Protein AF-A0A352SB32-F1 (afdb_monomer)

Radius of gyration: 17.74 Å; Cα contacts (8 Å, |Δi|>4): 130; chains: 1; bounding box: 46×36×44 Å

Foldseek 3Di:
DLVCCVVPVQALVLDADKDWPLCQFVDWDADPVRDIDTDGDDPDVLQVVQCVVDPPDGDDSVGDGDDPVPSPDTDIDHDDCVVVVLVVQCSVLSVVDDCSNVLLVVQLVVLVVCCVVVNDPPVCSNVSSD

Secondary structure (DSSP, 8-state):
-HHHHHHH---GGG----B-TT--EEEEEE-TTS-EEEEE--S-THHHHHHHHHTTS-----PPPP-TTTS-----B---TTT-HHHHHHHHHHHH-TTHHHHHHHHHHHHHHHHHTTSS-HHHHHHHH-

pLDDT: mean 96.73, std 2.63, range [74.06, 98.62]

Mean predicted aligned error: 3.09 Å

Solvent-accessible surface area (backbone atoms only — not comparable to full-atom values): 8023 Å² total; per-residue (Å²): 110,56,63,54,26,71,79,68,70,43,55,74,94,75,61,83,74,69,45,45,89,80,47,36,68,76,52,74,49,79,47,98,89,72,50,70,53,69,50,71,45,57,89,50,69,47,55,61,50,32,40,70,75,37,64,94,52,85,62,89,48,88,68,75,81,73,56,73,89,76,64,65,83,88,57,78,43,75,71,56,51,87,83,43,45,56,60,53,52,47,52,50,24,48,74,68,34,91,62,39,53,58,52,39,49,55,34,41,54,55,29,50,52,34,35,78,69,69,74,45,54,80,80,45,33,51,66,60,41,104

Nearest PDB structures (foldseek):
  5ks1-assembly1_A  TM=9.616E-01  e=1.701E-12  Vibrio vulnificus CMCP6
  5krv-assembly1_A  TM=9.648E-01  e=2.038E-12  Vibrio vulnificus CMCP6
  5krr-assembly1_A  TM=9.622E-01  e=2.165E-12  Vibrio vulnificus CMCP6
  5kry-assembly1_A  TM=9.657E-01  e=2.299E-12  Vibrio vulnificus CMCP6
  5kqo-assembly1_A  TM=9.632E-01  e=2.442E-12  Vibrio vulnificus CMCP6

Sequence (130 aa):
VIEAHWLFGAPAEKIEVLIHPQSIVHSMVAYADGSVLAQLGNPDMRTPIAYGMAYPERIDSGVTPLDLTVAGGLHFETPNLERFPCLGLAFDALRAGGVAPAVLNAANEVAVEAFLNGKIRFTDIARVVV

Structure (mmCIF, N/CA/C/O backbone):
data_AF-A0A352SB32-F1
#
_entry.id   AF-A0A352SB32-F1
#
loop_
_atom_site.group_PDB
_atom_site.id
_atom_site.type_symbol
_atom_site.label_atom_id
_atom_site.label_alt_id
_atom_site.label_comp_id
_atom_site.label_asym_id
_atom_site.label_entity_id
_atom_site.label_seq_id
_atom_site.pdbx_PDB_ins_code
_atom_site.Cartn_x
_atom_site.Cartn_y
_atom_site.Cartn_z
_atom_site.occupancy
_atom_site.B_iso_or_equiv
_atom_site.auth_seq_id
_atom_site.auth_comp_id
_atom_site.auth_asym_id
_atom_site.auth_atom_id
_atom_site.pdbx_PDB_model_num
ATOM 1 N N . VAL A 1 1 ? -5.047 -1.296 0.121 1.00 96.44 1 VAL A N 1
ATOM 2 C CA . VAL A 1 1 ? -5.802 -2.530 -0.226 1.00 96.44 1 VAL A CA 1
ATOM 3 C C . VAL A 1 1 ? -7.043 -2.227 -1.057 1.00 96.44 1 VAL A C 1
ATOM 5 O O . VAL A 1 1 ? -7.123 -2.719 -2.170 1.00 96.44 1 VAL A O 1
ATOM 8 N N . ILE A 1 2 ? -7.955 -1.367 -0.582 1.00 97.88 2 ILE A N 1
ATOM 9 C CA . ILE A 1 2 ? -9.182 -0.990 -1.309 1.00 97.88 2 ILE A CA 1
ATOM 10 C C . ILE A 1 2 ? -8.879 -0.389 -2.690 1.00 97.88 2 ILE A C 1
ATOM 12 O O . ILE A 1 2 ? -9.453 -0.816 -3.682 1.00 97.88 2 ILE A O 1
ATOM 16 N N . GLU A 1 3 ? -7.946 0.561 -2.775 1.00 97.88 3 GLU A N 1
ATOM 17 C CA . GLU A 1 3 ? -7.564 1.186 -4.049 1.00 97.88 3 GLU A CA 1
ATOM 18 C C . GLU A 1 3 ? -7.031 0.166 -5.070 1.00 97.88 3 GLU A C 1
ATOM 20 O O . GLU A 1 3 ? -7.486 0.145 -6.208 1.00 97.88 3 GLU A O 1
ATOM 25 N N . ALA A 1 4 ? -6.131 -0.732 -4.654 1.00 96.62 4 ALA A N 1
ATOM 26 C CA . ALA A 1 4 ? -5.581 -1.772 -5.526 1.00 96.62 4 ALA A CA 1
ATOM 27 C C . ALA A 1 4 ? -6.668 -2.710 -6.084 1.00 96.62 4 ALA A C 1
ATOM 29 O O . ALA A 1 4 ? -6.601 -3.105 -7.248 1.00 96.62 4 ALA A O 1
ATOM 30 N N . HIS A 1 5 ? -7.690 -3.029 -5.282 1.00 96.88 5 HIS A N 1
ATOM 31 C CA . HIS A 1 5 ? -8.851 -3.779 -5.757 1.00 96.88 5 HIS A CA 1
ATOM 32 C C . HIS A 1 5 ? -9.584 -3.040 -6.881 1.00 96.88 5 HIS A C 1
ATOM 34 O O . HIS A 1 5 ? -9.855 -3.631 -7.923 1.00 96.88 5 HIS A O 1
ATOM 40 N N . TRP A 1 6 ? -9.866 -1.750 -6.695 1.00 96.38 6 TRP A N 1
ATOM 41 C CA . TRP A 1 6 ? -10.599 -0.954 -7.679 1.00 96.38 6 TRP A CA 1
ATOM 42 C C . TRP A 1 6 ? -9.793 -0.664 -8.948 1.00 96.38 6 TRP A C 1
ATOM 44 O O . TRP A 1 6 ? -10.349 -0.738 -10.040 1.00 96.38 6 TRP A O 1
ATOM 54 N N . LEU A 1 7 ? -8.498 -0.363 -8.825 1.00 96.88 7 LEU A N 1
ATOM 55 C CA . LEU A 1 7 ? -7.646 -0.030 -9.971 1.00 96.88 7 LEU A CA 1
ATOM 56 C C . LEU A 1 7 ? -7.305 -1.247 -10.835 1.00 96.88 7 LEU A C 1
ATOM 58 O O . LEU A 1 7 ? -7.224 -1.124 -12.055 1.00 96.88 7 LEU A O 1
ATOM 62 N N . PHE A 1 8 ? -7.099 -2.414 -10.219 1.00 96.00 8 PHE A N 1
ATOM 63 C CA . PHE A 1 8 ? -6.570 -3.593 -10.915 1.00 96.00 8 PHE A CA 1
ATOM 64 C C . PHE A 1 8 ? -7.535 -4.783 -10.950 1.00 96.00 8 PHE A C 1
ATOM 66 O O . PHE A 1 8 ? -7.186 -5.837 -11.479 1.00 96.00 8 PHE A O 1
ATOM 73 N N . GLY A 1 9 ? -8.732 -4.658 -10.371 1.00 95.31 9 GLY A N 1
ATOM 74 C CA . GLY A 1 9 ? -9.694 -5.760 -10.264 1.00 95.31 9 GLY A CA 1
ATOM 75 C C . GLY A 1 9 ? -9.204 -6.919 -9.388 1.00 95.31 9 GLY A C 1
ATOM 76 O O . GLY A 1 9 ? -9.692 -8.043 -9.517 1.00 95.31 9 GLY A O 1
ATOM 77 N N . ALA A 1 10 ? -8.214 -6.684 -8.521 1.00 95.19 10 ALA A N 1
ATOM 78 C CA . ALA A 1 10 ? -7.630 -7.717 -7.675 1.00 95.19 10 ALA A CA 1
ATOM 79 C C . ALA A 1 10 ? -8.578 -8.053 -6.506 1.00 95.19 10 ALA A C 1
ATOM 81 O O . ALA A 1 10 ? -8.903 -7.162 -5.719 1.00 95.19 10 ALA A O 1
ATOM 82 N N . PRO A 1 11 ? -9.044 -9.305 -6.349 1.00 96.44 11 PRO A N 1
ATOM 83 C CA . PRO A 1 11 ? -9.859 -9.687 -5.198 1.00 96.44 11 PRO A CA 1
ATOM 84 C C . PRO A 1 11 ? -9.032 -9.621 -3.904 1.00 96.44 11 PRO A C 1
ATOM 86 O O . PRO A 1 11 ? -7.804 -9.716 -3.943 1.00 96.44 11 PRO A O 1
ATOM 89 N N . ALA A 1 12 ? -9.696 -9.466 -2.755 1.00 96.62 12 ALA A N 1
ATOM 90 C CA . ALA A 1 12 ? -9.037 -9.265 -1.461 1.00 96.62 12 ALA A CA 1
ATOM 91 C C . ALA A 1 12 ? -8.035 -10.383 -1.119 1.00 96.62 12 ALA A C 1
ATOM 93 O O . ALA A 1 12 ? -6.985 -10.114 -0.546 1.00 96.62 12 ALA A O 1
ATOM 94 N N . GLU A 1 13 ? -8.326 -11.621 -1.520 1.00 96.62 13 GLU A N 1
ATOM 95 C CA . GLU A 1 13 ? -7.494 -12.810 -1.294 1.00 96.62 13 GLU A CA 1
ATOM 96 C C . GLU A 1 13 ? -6.192 -12.794 -2.107 1.00 96.62 13 GLU A C 1
ATOM 98 O O . GLU A 1 13 ? -5.282 -13.569 -1.828 1.00 96.62 13 GLU A O 1
ATOM 103 N N . LYS A 1 14 ? -6.101 -11.927 -3.123 1.00 96.75 14 LYS A N 1
ATOM 104 C CA . LYS A 1 14 ? -4.908 -11.730 -3.957 1.00 96.75 14 LYS A CA 1
ATOM 105 C C . LYS A 1 14 ? -4.135 -10.457 -3.603 1.00 96.75 14 LYS A C 1
ATOM 107 O O . LYS A 1 14 ? -3.244 -10.067 -4.353 1.00 96.75 14 LYS A O 1
ATOM 112 N N . ILE A 1 15 ? -4.475 -9.796 -2.497 1.00 97.81 15 ILE A N 1
ATOM 113 C CA . ILE A 1 15 ? -3.790 -8.594 -2.022 1.00 97.81 15 ILE A CA 1
ATOM 114 C C . ILE A 1 15 ? -3.100 -8.921 -0.701 1.00 97.81 15 ILE A C 1
ATOM 116 O O . ILE A 1 15 ? -3.755 -9.163 0.310 1.00 97.81 15 ILE A O 1
ATOM 120 N N . GLU A 1 16 ? -1.773 -8.869 -0.705 1.00 97.31 16 GLU A N 1
ATOM 121 C CA . GLU A 1 16 ? -0.944 -9.044 0.485 1.00 97.31 16 GLU A CA 1
ATOM 122 C C . GLU A 1 16 ? -0.295 -7.712 0.876 1.00 97.31 16 GLU A C 1
ATOM 124 O O . GLU A 1 16 ? 0.109 -6.926 0.017 1.00 97.31 16 GLU A O 1
ATOM 129 N N . VAL A 1 17 ? -0.211 -7.442 2.181 1.00 98.06 17 VAL A N 1
ATOM 130 C CA . VAL A 1 17 ? 0.473 -6.260 2.720 1.00 98.06 17 VAL A CA 1
ATOM 131 C C . VAL A 1 17 ? 1.722 -6.710 3.455 1.00 98.06 17 VAL A C 1
ATOM 133 O O . VAL A 1 17 ? 1.641 -7.488 4.401 1.00 98.06 17 VAL A O 1
ATOM 136 N N . LEU A 1 18 ? 2.862 -6.165 3.041 1.00 98.06 18 LEU A N 1
ATOM 137 C CA . LEU A 1 18 ? 4.155 -6.360 3.682 1.00 98.06 18 LEU A CA 1
ATOM 138 C C . LEU A 1 18 ? 4.665 -5.016 4.197 1.00 98.06 18 LEU A C 1
ATOM 140 O O . LEU A 1 18 ? 4.518 -3.988 3.535 1.00 98.06 18 LEU A O 1
ATOM 144 N N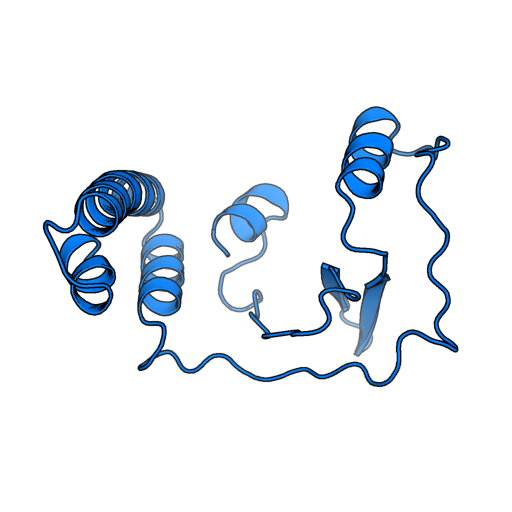 . ILE A 1 19 ? 5.289 -5.026 5.368 1.00 98.19 19 ILE A N 1
ATOM 145 C CA . ILE A 1 19 ? 6.057 -3.890 5.867 1.00 98.19 19 ILE A CA 1
ATOM 146 C C . ILE A 1 19 ? 7.450 -3.979 5.246 1.00 98.19 19 ILE A C 1
ATOM 148 O O . ILE A 1 19 ? 8.142 -4.987 5.390 1.00 98.19 19 ILE A O 1
ATOM 152 N N . HIS A 1 20 ? 7.856 -2.909 4.566 1.00 97.88 20 HIS A N 1
ATOM 153 C CA . HIS A 1 20 ? 9.181 -2.753 3.976 1.00 97.88 20 HIS A CA 1
ATOM 154 C C . HIS A 1 20 ? 9.817 -1.445 4.483 1.00 97.88 20 HIS A C 1
ATOM 156 O O . HIS A 1 20 ? 9.587 -0.387 3.892 1.00 97.88 20 HIS A O 1
ATOM 162 N N . PRO A 1 21 ? 10.595 -1.476 5.586 1.00 96.31 21 PRO A N 1
ATOM 163 C CA . PRO A 1 21 ? 11.058 -0.260 6.261 1.00 96.31 21 PRO A CA 1
ATOM 164 C C . PRO A 1 21 ? 11.914 0.665 5.388 1.00 96.31 21 PRO A C 1
ATOM 166 O O . PRO A 1 21 ? 11.880 1.879 5.560 1.00 96.31 21 PRO 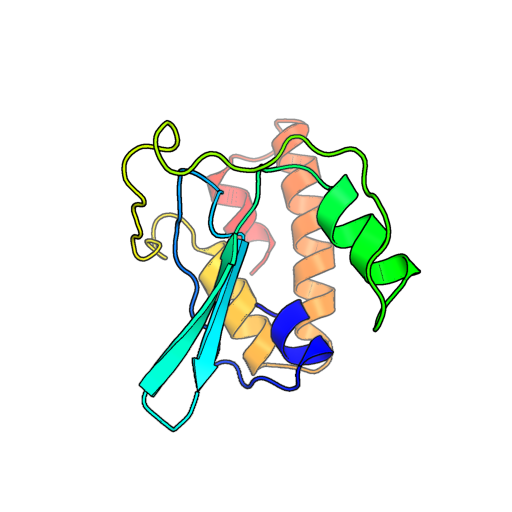A O 1
ATOM 169 N N . GLN A 1 22 ? 12.665 0.106 4.436 1.00 95.94 22 GLN A N 1
ATOM 170 C CA . GLN A 1 22 ? 13.554 0.873 3.561 1.00 95.94 22 GLN A CA 1
ATOM 171 C C . GLN A 1 22 ? 12.797 1.665 2.489 1.00 95.94 22 GLN A C 1
ATOM 173 O O . GLN A 1 22 ? 13.360 2.601 1.933 1.00 95.94 22 GLN A O 1
ATOM 178 N N . SER A 1 23 ? 11.540 1.308 2.192 1.00 95.31 23 SER A N 1
ATOM 179 C CA . SER A 1 23 ? 10.705 1.972 1.176 1.00 95.31 23 SER A CA 1
ATOM 180 C C . SER A 1 23 ? 11.355 2.088 -0.217 1.00 95.31 23 SER A C 1
ATOM 182 O O . SER A 1 23 ? 11.041 3.011 -0.966 1.00 95.31 23 SER A O 1
ATOM 184 N N . ILE A 1 24 ? 12.249 1.151 -0.566 1.00 96.75 24 ILE A N 1
ATOM 185 C CA . ILE A 1 24 ? 12.917 1.071 -1.877 1.00 96.75 24 ILE A CA 1
ATOM 186 C C . ILE A 1 24 ? 12.076 0.255 -2.857 1.00 96.75 24 ILE A C 1
ATOM 188 O O . ILE A 1 24 ? 11.933 0.631 -4.016 1.00 96.75 24 ILE A O 1
ATOM 192 N N . VAL A 1 25 ? 11.517 -0.870 -2.404 1.00 97.62 25 VAL A N 1
ATOM 193 C CA . VAL A 1 25 ? 10.516 -1.626 -3.162 1.00 97.62 25 VAL A CA 1
ATOM 194 C C . VAL A 1 25 ? 9.155 -0.982 -2.919 1.00 97.62 25 VAL A C 1
ATOM 196 O O . VAL A 1 25 ? 8.632 -1.047 -1.808 1.00 97.62 25 VAL A O 1
ATOM 199 N N . HIS A 1 26 ? 8.577 -0.358 -3.945 1.00 96.94 26 HIS A N 1
ATOM 200 C CA . HIS A 1 26 ? 7.322 0.388 -3.805 1.00 96.94 26 HIS A CA 1
ATOM 201 C C . HIS A 1 26 ? 6.078 -0.503 -3.877 1.00 96.94 26 HIS A C 1
ATOM 203 O O . HIS A 1 26 ? 5.057 -0.179 -3.275 1.00 96.94 26 HIS A O 1
ATOM 209 N N . SER A 1 27 ? 6.148 -1.617 -4.611 1.00 97.44 27 SER A N 1
ATOM 210 C CA . SER A 1 27 ? 5.166 -2.712 -4.637 1.00 97.44 27 SER A CA 1
ATOM 211 C C . SER A 1 27 ? 5.663 -3.839 -5.545 1.00 97.44 27 SER A C 1
ATOM 213 O O . SER A 1 27 ? 6.658 -3.689 -6.264 1.00 97.44 27 SER A O 1
ATOM 215 N N . MET A 1 28 ? 4.965 -4.973 -5.507 1.00 98.25 28 MET A N 1
ATOM 216 C CA . MET A 1 28 ? 5.291 -6.173 -6.273 1.00 98.25 28 MET A CA 1
ATOM 217 C C . MET A 1 28 ? 4.034 -6.788 -6.895 1.00 98.25 28 MET A C 1
ATOM 219 O O . MET A 1 28 ? 2.940 -6.646 -6.353 1.00 98.25 28 MET A O 1
ATOM 223 N N . VAL A 1 29 ? 4.200 -7.491 -8.016 1.00 98.25 29 VAL A N 1
ATOM 224 C CA . VAL A 1 29 ? 3.145 -8.263 -8.688 1.00 98.25 29 VAL A CA 1
ATOM 225 C C . VAL A 1 29 ? 3.637 -9.690 -8.898 1.00 98.25 29 VAL A C 1
ATOM 227 O O . VAL A 1 29 ? 4.673 -9.895 -9.531 1.00 98.25 29 VAL A O 1
ATOM 230 N N . ALA A 1 30 ? 2.893 -10.663 -8.372 1.00 97.62 30 ALA A N 1
ATOM 231 C CA . ALA A 1 30 ? 3.152 -12.087 -8.560 1.00 97.62 30 ALA A CA 1
ATOM 232 C C . ALA A 1 30 ? 2.348 -12.641 -9.747 1.00 97.62 30 ALA A C 1
ATOM 234 O O . ALA A 1 30 ? 1.155 -12.357 -9.887 1.00 97.62 30 ALA A O 1
ATOM 235 N N . TYR A 1 31 ? 2.996 -13.451 -10.581 1.00 97.50 31 TYR A N 1
ATOM 236 C CA . TYR A 1 31 ? 2.418 -14.049 -11.784 1.00 97.50 31 TYR A CA 1
ATOM 237 C C . TYR A 1 31 ? 2.236 -15.565 -11.633 1.00 97.50 31 TYR A C 1
ATOM 239 O O . TYR A 1 31 ? 2.814 -16.209 -10.760 1.00 97.50 31 TYR A O 1
ATOM 247 N N . ALA A 1 32 ? 1.402 -16.151 -12.498 1.00 96.88 32 ALA A N 1
ATOM 248 C CA . ALA A 1 32 ? 1.030 -17.569 -12.436 1.00 96.88 32 ALA A CA 1
ATOM 249 C C . ALA A 1 32 ? 2.198 -18.541 -12.694 1.00 96.88 32 ALA A C 1
ATOM 251 O O . ALA A 1 32 ? 2.102 -19.716 -12.353 1.00 96.88 32 ALA A O 1
ATOM 252 N N . ASP A 1 33 ? 3.289 -18.057 -13.287 1.00 97.44 33 ASP A N 1
ATOM 253 C CA . ASP A 1 33 ? 4.526 -18.809 -13.514 1.00 97.44 33 ASP A CA 1
ATOM 254 C C . ASP A 1 33 ? 5.460 -18.829 -12.287 1.00 97.44 33 ASP A C 1
ATOM 256 O O . ASP A 1 33 ? 6.531 -19.432 -12.336 1.00 97.44 33 ASP A O 1
ATOM 260 N N . GLY A 1 34 ? 5.056 -18.189 -11.183 1.00 95.44 34 GLY A N 1
ATOM 261 C CA . GLY A 1 34 ? 5.846 -18.064 -9.960 1.00 95.44 34 GLY A CA 1
ATOM 262 C C . GLY A 1 34 ? 6.828 -16.891 -9.969 1.00 95.44 34 GLY A C 1
ATOM 263 O O . GLY A 1 34 ? 7.545 -16.702 -8.986 1.00 95.44 34 GLY A O 1
ATOM 264 N N . SER A 1 35 ? 6.870 -16.091 -11.039 1.00 97.62 35 SER A N 1
ATOM 265 C CA . SER A 1 35 ? 7.691 -14.883 -11.081 1.00 97.62 35 SER A CA 1
ATOM 266 C C . SER A 1 35 ? 7.066 -13.746 -10.270 1.00 97.62 35 SER A C 1
ATOM 268 O O . SER A 1 35 ? 5.844 -13.619 -10.151 1.00 97.62 35 SER A O 1
ATOM 270 N N . VAL A 1 36 ? 7.928 -12.896 -9.711 1.00 98.00 36 VAL A N 1
ATOM 271 C CA . VAL A 1 36 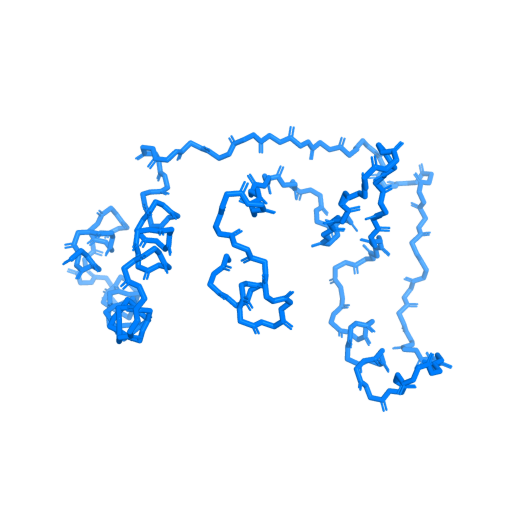? 7.530 -11.663 -9.032 1.00 98.00 36 VAL A CA 1
ATOM 272 C C . VAL A 1 36 ? 8.273 -10.501 -9.667 1.00 98.00 36 VAL A C 1
ATOM 274 O O . VAL A 1 36 ? 9.503 -10.499 -9.726 1.00 98.00 36 VAL A O 1
ATOM 277 N N . LEU A 1 37 ? 7.524 -9.506 -10.135 1.00 98.44 37 LEU A N 1
ATOM 278 C CA . LEU A 1 37 ? 8.077 -8.249 -10.625 1.00 98.44 37 LEU A CA 1
ATOM 279 C C . LEU A 1 37 ? 7.905 -7.174 -9.559 1.00 98.44 37 LEU A C 1
ATOM 281 O O . LEU A 1 37 ? 6.806 -6.969 -9.048 1.00 98.44 37 LEU A O 1
ATOM 285 N N . ALA A 1 38 ? 8.993 -6.481 -9.247 1.00 97.88 38 ALA A N 1
ATOM 286 C CA . ALA A 1 38 ? 9.035 -5.407 -8.267 1.00 97.88 38 ALA A CA 1
ATOM 287 C C . ALA A 1 38 ? 9.435 -4.099 -8.951 1.00 97.88 38 ALA A C 1
ATOM 289 O O . ALA A 1 38 ? 10.350 -4.091 -9.778 1.00 97.88 38 ALA A O 1
ATOM 290 N N . GLN A 1 39 ? 8.791 -2.990 -8.583 1.00 97.50 39 GLN A N 1
ATOM 291 C CA . GLN A 1 39 ? 9.272 -1.664 -8.967 1.00 97.50 39 GLN A CA 1
ATOM 292 C C . GLN A 1 39 ? 10.062 -1.060 -7.807 1.00 97.50 39 GLN A C 1
ATOM 294 O O . GLN A 1 39 ? 9.567 -0.966 -6.683 1.00 97.50 39 GLN A O 1
ATOM 299 N N . LEU A 1 40 ? 11.314 -0.700 -8.100 1.00 97.44 40 LEU A N 1
ATOM 300 C CA . LEU A 1 40 ? 12.253 -0.126 -7.145 1.00 97.44 40 LEU A CA 1
ATOM 301 C C . LEU A 1 40 ? 12.557 1.328 -7.500 1.00 97.44 40 LEU A C 1
ATOM 303 O O . LEU A 1 40 ? 12.634 1.683 -8.680 1.00 97.44 40 LEU A O 1
ATOM 307 N N . GLY A 1 41 ? 12.772 2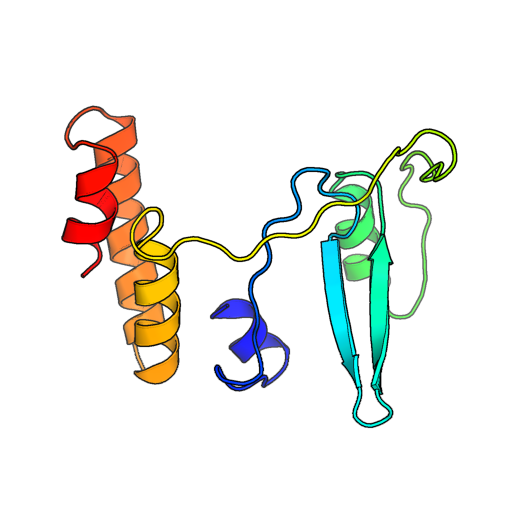.149 -6.480 1.00 95.69 41 GLY A N 1
ATOM 308 C CA . GLY A 1 41 ? 13.164 3.542 -6.634 1.00 95.69 41 GLY A CA 1
ATOM 309 C C . GLY A 1 41 ? 13.591 4.170 -5.314 1.00 95.69 41 GLY A C 1
ATOM 310 O O . GLY A 1 41 ? 13.406 3.607 -4.239 1.00 95.69 41 GLY A O 1
ATOM 311 N N . ASN A 1 42 ? 14.184 5.359 -5.403 1.00 94.81 42 ASN A N 1
ATOM 312 C CA . ASN A 1 42 ? 14.277 6.231 -4.238 1.00 94.81 42 ASN A CA 1
ATOM 313 C C . ASN A 1 42 ? 12.858 6.712 -3.873 1.00 94.81 42 ASN A C 1
ATOM 315 O O . ASN A 1 42 ? 12.056 6.905 -4.793 1.00 94.81 42 ASN A O 1
ATOM 319 N N . PRO A 1 43 ? 12.537 6.940 -2.583 1.00 93.69 43 PRO A N 1
ATOM 320 C CA . PRO A 1 43 ? 11.217 7.397 -2.143 1.00 93.69 43 PRO A CA 1
ATOM 321 C C . PRO A 1 43 ? 10.951 8.846 -2.585 1.00 93.69 43 PRO A C 1
ATOM 323 O O . PRO A 1 43 ? 11.062 9.793 -1.809 1.00 93.69 43 PRO A O 1
ATOM 326 N N . ASP A 1 44 ? 10.623 9.013 -3.865 1.00 96.38 44 ASP A N 1
ATOM 327 C CA . ASP A 1 44 ? 10.443 10.292 -4.542 1.00 96.38 44 ASP A CA 1
ATOM 328 C C . ASP A 1 44 ? 9.259 10.222 -5.516 1.00 96.38 44 ASP A C 1
ATOM 330 O O . ASP A 1 44 ? 9.264 9.467 -6.496 1.00 96.38 44 ASP A O 1
ATOM 334 N N . MET A 1 45 ? 8.246 11.055 -5.257 1.00 97.56 45 MET A N 1
ATOM 335 C CA . MET A 1 45 ? 6.997 11.108 -6.023 1.00 97.56 45 MET A CA 1
ATOM 336 C C . MET A 1 45 ? 7.176 11.537 -7.482 1.00 97.56 45 MET A C 1
ATOM 338 O O . MET A 1 45 ? 6.291 11.281 -8.299 1.00 97.56 45 MET A O 1
ATOM 342 N N . ARG A 1 46 ? 8.304 12.150 -7.855 1.00 98.00 46 ARG A N 1
ATOM 343 C CA . ARG A 1 46 ? 8.555 12.540 -9.250 1.00 98.00 46 ARG A CA 1
ATOM 344 C C . ARG A 1 46 ? 8.587 11.334 -10.188 1.00 98.00 46 ARG A C 1
ATOM 346 O O . ARG A 1 46 ? 8.134 11.456 -11.322 1.00 98.00 46 ARG A O 1
ATOM 353 N N . THR A 1 47 ? 9.038 10.169 -9.714 1.00 97.50 47 THR A N 1
ATOM 354 C CA . THR A 1 47 ? 9.058 8.930 -10.511 1.00 97.50 47 THR A CA 1
ATOM 355 C C . THR A 1 47 ? 7.647 8.470 -10.910 1.00 97.50 47 THR A C 1
ATOM 357 O O . THR A 1 47 ? 7.386 8.371 -12.113 1.00 97.50 47 THR A O 1
ATOM 360 N N . PRO A 1 48 ? 6.708 8.207 -9.970 1.00 97.56 48 PRO A N 1
ATOM 361 C CA . PRO A 1 48 ? 5.351 7.803 -10.334 1.00 97.56 48 PRO A CA 1
ATOM 362 C C . PRO A 1 48 ? 4.568 8.907 -11.059 1.00 97.56 48 PRO A C 1
ATOM 364 O O . PRO A 1 48 ? 3.796 8.585 -11.957 1.00 97.56 48 PRO A O 1
ATOM 367 N N . ILE A 1 49 ? 4.790 10.191 -10.744 1.00 98.25 49 ILE A N 1
ATOM 368 C CA . ILE A 1 49 ? 4.136 11.305 -11.457 1.00 98.25 49 ILE A CA 1
ATOM 369 C C . ILE A 1 49 ? 4.577 11.346 -12.926 1.00 98.25 49 ILE A C 1
ATOM 371 O O . ILE A 1 49 ? 3.730 11.388 -13.816 1.00 98.25 49 ILE A O 1
ATOM 375 N N . ALA A 1 50 ? 5.884 11.285 -13.198 1.00 98.12 50 ALA A N 1
ATOM 376 C CA . ALA A 1 50 ? 6.410 11.267 -14.563 1.00 98.12 50 ALA A CA 1
ATOM 377 C C . ALA A 1 50 ? 5.886 10.067 -15.364 1.00 98.12 50 ALA A C 1
ATOM 379 O O . ALA A 1 50 ? 5.499 10.221 -16.520 1.00 98.12 50 ALA A O 1
ATOM 380 N N . TYR A 1 51 ? 5.818 8.888 -14.736 1.00 98.00 51 TYR A N 1
ATOM 381 C CA . TYR A 1 51 ? 5.255 7.698 -15.368 1.00 98.00 51 TYR A CA 1
ATOM 382 C C . TYR A 1 51 ? 3.759 7.855 -15.664 1.00 98.00 51 TYR A C 1
ATOM 384 O O . TYR A 1 51 ? 3.330 7.566 -16.774 1.00 98.00 51 TYR A O 1
ATOM 392 N N . GLY A 1 52 ? 2.972 8.372 -14.717 1.00 97.69 52 GLY A N 1
ATOM 393 C CA . GLY A 1 52 ? 1.543 8.619 -14.923 1.00 97.69 52 GLY A CA 1
ATOM 394 C C . GLY A 1 52 ? 1.249 9.640 -16.028 1.00 97.69 52 GLY A C 1
ATOM 395 O O . GLY A 1 52 ? 0.270 9.482 -16.749 1.00 97.69 52 GLY A O 1
ATOM 396 N N . MET A 1 53 ? 2.098 10.661 -16.198 1.00 98.06 53 MET A N 1
ATOM 397 C CA . MET A 1 53 ? 1.927 11.686 -17.240 1.00 98.06 53 MET A CA 1
ATOM 398 C C . MET A 1 53 ? 2.315 11.222 -18.648 1.00 98.06 53 MET A C 1
ATOM 400 O O . MET A 1 53 ? 1.825 11.795 -19.618 1.00 98.06 53 MET A O 1
ATOM 404 N N . ALA A 1 54 ? 3.216 10.246 -18.765 1.00 98.00 54 ALA A N 1
ATOM 405 C CA . ALA A 1 54 ? 3.807 9.853 -20.042 1.00 98.00 54 ALA A CA 1
ATOM 406 C C . ALA A 1 54 ? 3.545 8.400 -20.439 1.00 98.00 54 ALA A C 1
ATOM 408 O O . ALA A 1 54 ? 4.079 7.964 -21.447 1.00 98.00 54 ALA A O 1
ATOM 409 N N . TYR A 1 55 ? 2.770 7.638 -19.665 1.00 97.25 55 TYR A N 1
ATOM 410 C CA . TYR A 1 55 ? 2.477 6.243 -19.983 1.00 97.25 55 TYR A CA 1
ATOM 411 C C . TYR A 1 55 ? 1.850 6.100 -21.389 1.00 97.25 55 TYR A C 1
ATOM 413 O O . TYR A 1 55 ? 0.886 6.814 -21.680 1.00 97.25 55 TYR A O 1
ATOM 421 N N . PRO A 1 56 ? 2.300 5.141 -22.229 1.00 97.38 56 PRO A N 1
ATOM 422 C CA . PRO A 1 56 ? 3.249 4.054 -21.945 1.00 97.38 56 PRO A CA 1
ATOM 423 C C . PRO A 1 56 ? 4.734 4.401 -22.123 1.00 97.38 56 PRO A C 1
ATOM 425 O O . PRO A 1 56 ? 5.595 3.569 -21.820 1.00 97.38 56 PRO A O 1
ATOM 428 N N . GLU A 1 57 ? 5.055 5.593 -22.616 1.00 97.88 57 GLU A N 1
ATOM 429 C CA . GLU A 1 57 ? 6.424 6.071 -22.747 1.00 97.88 57 GLU A CA 1
ATOM 430 C C . GLU A 1 57 ? 7.077 6.389 -21.387 1.00 97.88 57 GLU A C 1
ATOM 432 O O . GLU A 1 57 ? 6.465 6.392 -20.315 1.00 97.88 57 GLU A O 1
ATOM 437 N N . ARG A 1 58 ? 8.388 6.649 -21.422 1.00 97.00 58 ARG A N 1
ATOM 438 C CA . ARG A 1 58 ? 9.148 7.154 -20.275 1.00 97.00 58 ARG A CA 1
ATOM 439 C C . ARG A 1 58 ? 9.699 8.532 -20.600 1.00 97.00 58 ARG A C 1
ATOM 441 O O . ARG A 1 58 ? 10.265 8.734 -21.671 1.00 97.00 58 ARG A O 1
ATOM 448 N N . ILE A 1 59 ? 9.583 9.440 -19.638 1.00 97.31 59 ILE A N 1
ATOM 449 C CA . ILE A 1 59 ? 10.196 10.770 -19.671 1.00 97.31 59 ILE A CA 1
ATOM 450 C C . ILE A 1 59 ? 11.180 10.921 -18.513 1.00 97.31 59 ILE A C 1
ATOM 452 O O . ILE A 1 59 ? 11.130 10.165 -17.538 1.00 97.31 59 ILE A O 1
ATOM 456 N N . ASP A 1 60 ? 12.075 11.900 -18.625 1.00 96.75 60 ASP A N 1
ATOM 457 C CA . ASP A 1 60 ? 12.942 12.266 -17.512 1.00 96.75 60 ASP A CA 1
ATOM 458 C C . ASP A 1 60 ? 12.104 12.799 -16.339 1.00 96.75 60 ASP A C 1
ATOM 460 O O . ASP A 1 60 ? 11.220 13.639 -16.509 1.00 96.75 60 ASP A O 1
ATOM 464 N N . SER A 1 61 ? 12.385 12.283 -15.146 1.00 96.00 61 SER A N 1
ATOM 465 C CA . SER A 1 61 ? 11.746 12.698 -13.891 1.00 96.00 61 SER A CA 1
ATOM 466 C C . SER A 1 61 ? 12.662 13.577 -13.034 1.00 96.00 61 SER A C 1
ATOM 468 O O . SER A 1 61 ? 12.211 14.161 -12.046 1.00 96.00 61 SER A O 1
ATOM 470 N N . GLY A 1 62 ? 13.953 13.668 -13.382 1.00 96.50 62 GLY A N 1
ATOM 471 C CA . GLY A 1 62 ? 14.962 14.398 -12.618 1.00 96.50 62 GLY A CA 1
ATOM 472 C C . GLY A 1 62 ? 15.278 13.793 -11.244 1.00 96.50 62 GLY A C 1
ATOM 473 O O . GLY A 1 62 ? 15.829 14.489 -10.384 1.00 96.50 62 GLY A O 1
ATOM 474 N N . VAL A 1 63 ? 14.893 12.537 -10.990 1.00 96.31 63 VAL A N 1
ATOM 475 C CA . VAL A 1 63 ? 15.227 11.823 -9.747 1.00 96.31 63 VAL A CA 1
ATOM 476 C C . VAL A 1 63 ? 16.644 11.267 -9.800 1.00 96.31 63 VAL A C 1
ATOM 478 O O . VAL A 1 63 ? 17.122 10.833 -10.848 1.00 96.31 63 VAL A O 1
ATOM 481 N N . THR A 1 64 ? 17.314 11.234 -8.650 1.00 95.19 64 THR A N 1
ATOM 482 C CA . THR A 1 64 ? 18.605 10.552 -8.529 1.00 95.19 64 THR A CA 1
ATOM 483 C C . THR A 1 64 ? 18.415 9.054 -8.791 1.00 95.19 64 THR A C 1
ATOM 485 O O . THR A 1 64 ? 17.496 8.466 -8.206 1.00 95.19 64 THR A O 1
ATOM 488 N N . PR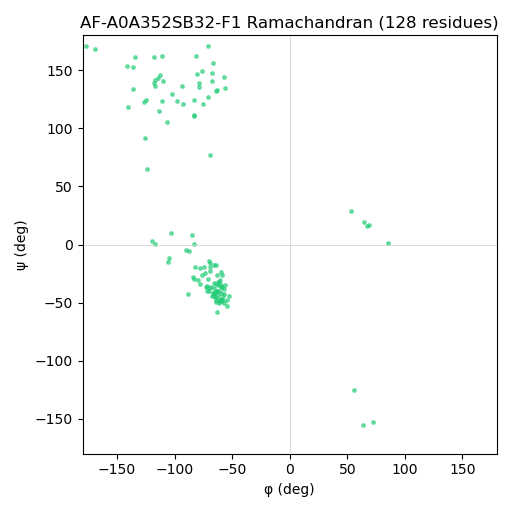O A 1 65 ? 19.258 8.412 -9.623 1.00 94.75 65 PRO A N 1
ATOM 489 C CA . PRO A 1 65 ? 19.212 6.967 -9.821 1.00 94.75 65 PRO A CA 1
ATOM 490 C C . PRO A 1 65 ? 19.379 6.200 -8.504 1.00 94.75 65 PRO A C 1
ATOM 492 O O . PRO A 1 65 ? 20.127 6.614 -7.618 1.00 94.75 65 PRO A O 1
ATOM 495 N N . LEU A 1 66 ? 18.680 5.072 -8.377 1.00 95.56 66 LEU A N 1
ATOM 496 C CA . LEU A 1 66 ? 18.862 4.159 -7.252 1.00 95.56 66 LEU A CA 1
ATOM 497 C C . LEU A 1 66 ? 20.213 3.445 -7.383 1.00 95.56 66 LEU A C 1
ATOM 499 O O . LEU A 1 66 ? 20.476 2.807 -8.402 1.00 95.56 66 LEU A O 1
ATOM 503 N N . ASP A 1 67 ? 21.026 3.499 -6.332 1.00 95.50 67 ASP A N 1
ATOM 504 C CA . ASP A 1 67 ? 22.264 2.730 -6.224 1.00 95.50 67 ASP A CA 1
ATOM 505 C C . ASP A 1 67 ? 22.076 1.581 -5.222 1.00 95.50 67 ASP A C 1
ATOM 507 O O . ASP A 1 67 ? 22.025 1.767 -4.004 1.00 95.50 67 ASP A O 1
ATOM 511 N N . LEU A 1 68 ? 21.958 0.362 -5.752 1.00 94.75 68 LEU A N 1
ATOM 512 C CA . LEU A 1 68 ? 21.749 -0.845 -4.951 1.00 94.75 68 LEU A CA 1
ATOM 513 C C . LEU A 1 68 ? 22.976 -1.233 -4.118 1.00 94.75 68 LEU A C 1
ATOM 515 O O . LEU A 1 68 ? 22.836 -1.974 -3.149 1.00 94.75 68 LEU A O 1
ATOM 519 N N . THR A 1 69 ? 24.168 -0.740 -4.463 1.00 93.88 69 THR A N 1
ATOM 520 C CA . THR A 1 69 ? 25.395 -1.048 -3.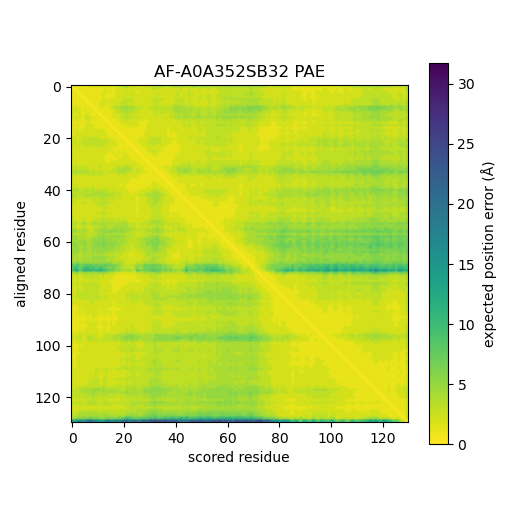717 1.00 93.88 69 THR A CA 1
ATOM 521 C C . THR A 1 69 ? 25.446 -0.317 -2.375 1.00 93.88 69 THR A C 1
ATOM 523 O O . THR A 1 69 ? 26.072 -0.809 -1.436 1.00 93.88 69 THR A O 1
ATOM 526 N N . VAL A 1 70 ? 24.733 0.810 -2.257 1.00 91.38 70 VAL A N 1
ATOM 527 C CA . VAL A 1 70 ? 24.635 1.618 -1.028 1.00 91.38 70 VAL A CA 1
ATOM 528 C C . VAL A 1 70 ? 23.287 1.480 -0.314 1.00 91.38 70 VAL A C 1
ATOM 530 O O . VAL A 1 70 ? 23.184 1.835 0.857 1.00 91.38 70 VAL A O 1
ATOM 533 N N . ALA A 1 71 ? 22.264 0.936 -0.985 1.00 87.44 71 ALA A N 1
ATOM 534 C CA . ALA A 1 71 ? 20.920 0.720 -0.439 1.00 87.44 71 ALA A CA 1
ATOM 535 C C . ALA A 1 71 ? 20.878 -0.195 0.804 1.00 87.44 71 ALA A C 1
ATOM 537 O O . ALA A 1 71 ? 19.940 -0.120 1.598 1.00 87.44 71 ALA A O 1
ATOM 538 N N . GLY A 1 72 ? 21.886 -1.054 0.981 1.00 89.38 72 GLY A N 1
ATOM 539 C CA . GLY A 1 72 ? 21.943 -2.020 2.075 1.00 89.38 72 GLY A CA 1
ATOM 540 C C . GLY A 1 72 ? 20.957 -3.181 1.900 1.00 89.38 72 GLY A C 1
ATOM 541 O O . GLY A 1 72 ? 20.623 -3.578 0.785 1.00 8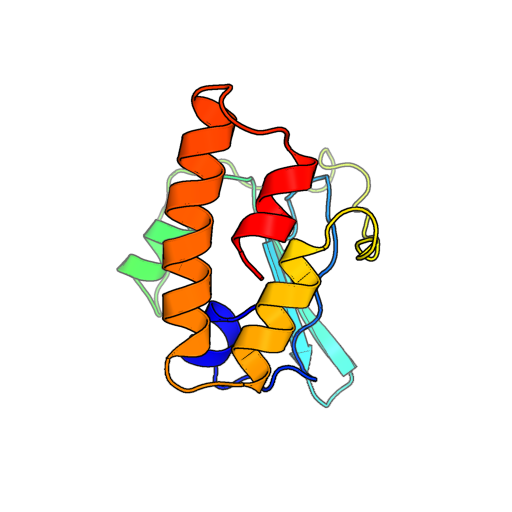9.38 72 GLY A O 1
ATOM 542 N N . GLY A 1 73 ? 20.526 -3.775 3.017 1.00 94.94 73 GLY A N 1
ATOM 543 C CA . GLY A 1 73 ? 19.595 -4.905 3.016 1.00 94.94 73 GLY A CA 1
ATOM 544 C C . GLY A 1 73 ? 18.144 -4.476 2.799 1.00 94.94 73 GLY A C 1
ATOM 545 O O . GLY A 1 73 ? 17.684 -3.506 3.400 1.00 94.94 73 GLY A O 1
ATOM 546 N N . LEU A 1 74 ? 17.405 -5.239 1.990 1.00 96.88 74 LEU A N 1
ATOM 547 C CA . LEU A 1 74 ? 15.954 -5.107 1.8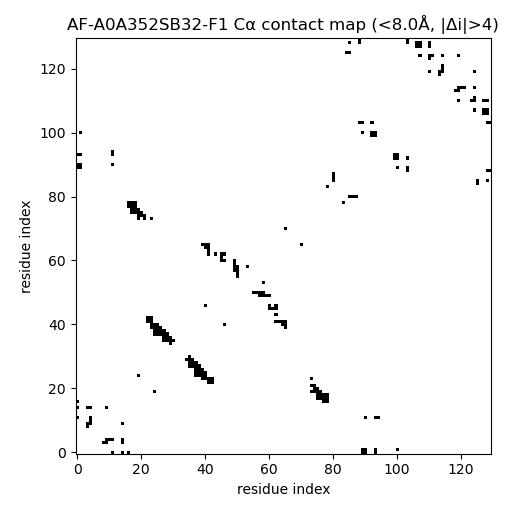46 1.00 96.88 74 LEU A CA 1
ATOM 548 C C . LEU A 1 74 ? 15.269 -6.069 2.823 1.00 96.88 74 LEU A C 1
ATOM 550 O O . LEU A 1 74 ? 15.503 -7.277 2.770 1.00 96.88 74 LEU A O 1
ATOM 554 N N . HIS A 1 75 ? 14.441 -5.537 3.723 1.00 97.69 75 HIS A N 1
ATOM 555 C CA . HIS A 1 75 ? 13.729 -6.329 4.727 1.00 97.69 75 HIS A CA 1
ATOM 556 C C . HIS A 1 75 ? 12.224 -6.281 4.483 1.00 97.69 75 HIS A C 1
ATOM 558 O O . HIS A 1 75 ? 11.691 -5.246 4.080 1.00 97.69 75 HIS A O 1
ATOM 564 N N . PHE A 1 76 ? 11.562 -7.408 4.737 1.00 98.25 76 PHE A N 1
ATOM 565 C CA . PHE A 1 76 ? 10.123 -7.578 4.583 1.00 98.25 76 PHE A CA 1
ATOM 566 C C . PHE A 1 76 ? 9.583 -8.321 5.799 1.00 98.25 76 PHE A C 1
ATOM 568 O O . PHE A 1 76 ? 10.159 -9.329 6.210 1.00 98.25 76 PHE A O 1
ATOM 575 N N . GLU A 1 77 ? 8.484 -7.834 6.362 1.00 98.00 77 GLU A N 1
ATOM 576 C CA . GLU A 1 77 ? 7.804 -8.476 7.486 1.00 98.00 77 GLU A CA 1
ATOM 577 C C . GLU A 1 77 ? 6.282 -8.371 7.345 1.00 98.00 77 GLU A C 1
ATOM 579 O O . GLU A 1 77 ? 5.750 -7.457 6.710 1.00 98.00 77 GLU A O 1
ATOM 584 N N . THR A 1 78 ? 5.564 -9.320 7.939 1.00 97.88 78 THR A N 1
ATOM 585 C CA . THR A 1 78 ? 4.099 -9.303 7.965 1.00 97.88 78 THR A CA 1
ATOM 586 C C . THR A 1 78 ? 3.595 -8.329 9.034 1.00 97.88 78 THR A C 1
ATOM 588 O O . THR A 1 78 ? 4.083 -8.381 10.169 1.00 97.88 78 THR A O 1
ATOM 591 N N . PRO A 1 79 ? 2.589 -7.486 8.745 1.00 97.31 79 PRO A N 1
ATOM 592 C CA . PRO A 1 79 ? 2.026 -6.579 9.736 1.00 97.31 79 PRO A CA 1
ATOM 593 C C . PRO A 1 79 ? 1.289 -7.339 10.844 1.00 97.31 79 PRO A C 1
ATOM 595 O O . PRO A 1 79 ? 0.551 -8.291 10.595 1.00 97.31 79 PRO A O 1
ATOM 598 N N . ASN A 1 80 ? 1.437 -6.878 12.087 1.00 97.44 80 ASN A N 1
ATOM 599 C CA . ASN A 1 80 ? 0.662 -7.390 13.214 1.00 97.44 80 ASN A CA 1
ATOM 600 C C . ASN A 1 80 ? -0.706 -6.682 13.269 1.00 97.44 80 ASN A C 1
ATOM 602 O O . ASN A 1 80 ? -0.776 -5.497 13.598 1.00 97.44 80 ASN A O 1
ATOM 606 N N . LEU A 1 81 ? -1.787 -7.413 12.980 1.00 95.81 81 LEU A N 1
ATOM 607 C CA . LEU A 1 81 ? -3.152 -6.870 12.954 1.00 95.81 81 LEU A CA 1
ATOM 608 C C . LEU A 1 81 ? -3.702 -6.491 14.337 1.00 95.81 81 LEU A C 1
ATOM 610 O O . LEU A 1 81 ? -4.575 -5.635 14.415 1.00 95.81 81 LEU A O 1
ATOM 614 N N . GLU A 1 82 ? -3.180 -7.054 15.429 1.00 95.88 82 GLU A N 1
ATOM 615 C CA . GLU A 1 82 ? -3.541 -6.615 16.785 1.00 95.88 82 GLU A CA 1
ATOM 616 C C . GLU A 1 82 ? -2.941 -5.238 17.096 1.00 95.88 82 GLU A C 1
ATOM 618 O O . GLU A 1 82 ? -3.569 -4.408 17.751 1.00 95.88 82 GLU A O 1
ATOM 623 N N . ARG A 1 83 ? -1.725 -4.970 16.598 1.00 95.31 83 ARG A N 1
ATOM 624 C CA . ARG A 1 83 ? -1.063 -3.661 16.725 1.00 95.31 83 ARG A CA 1
ATOM 625 C C . ARG A 1 83 ? -1.611 -2.628 15.741 1.00 95.31 83 ARG A C 1
ATOM 627 O O . ARG A 1 83 ? -1.674 -1.450 16.082 1.00 95.31 83 ARG A O 1
ATOM 634 N N . PHE A 1 84 ? -2.001 -3.063 14.542 1.00 96.69 84 PHE A N 1
ATOM 635 C CA . PHE A 1 84 ? -2.485 -2.211 13.450 1.00 96.69 84 PHE A CA 1
ATOM 636 C C . PHE A 1 84 ? -3.882 -2.645 12.957 1.00 96.69 84 PHE A C 1
ATOM 638 O O . PHE A 1 84 ? -4.036 -3.051 11.800 1.00 96.69 84 PHE A O 1
ATOM 645 N N . PRO A 1 85 ? -4.923 -2.541 13.803 1.00 97.19 85 PRO A N 1
ATOM 646 C CA . PRO A 1 85 ? -6.261 -3.067 13.507 1.00 97.19 85 PRO A CA 1
ATOM 647 C C . PRO A 1 85 ? -6.944 -2.404 12.306 1.00 97.19 85 PRO A C 1
ATOM 649 O O . PRO A 1 85 ? -7.739 -3.052 11.629 1.00 97.19 85 PRO A O 1
ATOM 652 N N . CYS A 1 86 ? -6.601 -1.153 11.973 1.00 98.00 86 CYS A N 1
ATOM 653 C CA . CYS A 1 86 ? -7.165 -0.463 10.808 1.00 98.00 86 CYS A CA 1
ATOM 654 C C . CYS A 1 86 ? -6.893 -1.194 9.484 1.00 98.00 86 CYS A C 1
ATOM 656 O O . CYS A 1 86 ? -7.684 -1.069 8.551 1.00 98.00 86 CYS A O 1
ATOM 658 N N . LEU A 1 87 ? -5.814 -1.985 9.391 1.00 97.69 87 LEU A N 1
ATOM 659 C CA . LEU A 1 87 ? -5.571 -2.813 8.211 1.00 97.69 87 LEU A CA 1
ATOM 660 C C . LEU A 1 87 ? -6.633 -3.914 8.074 1.00 97.69 87 LEU A C 1
ATOM 662 O O . LEU A 1 87 ? -7.137 -4.136 6.975 1.00 97.69 87 LEU A O 1
ATOM 666 N N . GLY A 1 88 ? -7.008 -4.558 9.185 1.00 97.31 88 GLY A N 1
ATOM 667 C CA . GLY A 1 88 ? -8.106 -5.526 9.219 1.00 97.31 88 GLY A CA 1
ATOM 668 C C . GLY A 1 88 ? -9.429 -4.887 8.798 1.00 97.31 88 GLY A C 1
ATOM 669 O O . GLY A 1 88 ? -10.067 -5.373 7.868 1.00 97.31 88 GLY A O 1
ATOM 670 N N . LEU A 1 89 ? -9.758 -3.724 9.374 1.00 97.56 89 LEU A N 1
ATOM 671 C CA . LEU A 1 89 ? -10.966 -2.963 9.025 1.00 97.56 89 LEU A CA 1
ATOM 672 C C . LEU A 1 89 ? -11.021 -2.602 7.532 1.00 97.56 89 LEU A C 1
ATOM 674 O O . LEU A 1 89 ? -12.079 -2.675 6.912 1.00 97.56 89 LEU A O 1
ATOM 678 N N . ALA A 1 90 ? -9.883 -2.260 6.921 1.00 98.06 90 ALA A N 1
ATOM 679 C CA . ALA A 1 90 ? -9.820 -1.973 5.491 1.00 98.06 90 ALA A CA 1
ATOM 680 C C . ALA A 1 90 ? -10.111 -3.209 4.621 1.00 98.06 90 ALA A C 1
ATOM 682 O O . ALA A 1 90 ? -10.763 -3.085 3.583 1.00 98.06 90 ALA A O 1
ATOM 683 N N . PHE A 1 91 ? -9.655 -4.397 5.030 1.00 98.06 91 PHE A N 1
ATOM 684 C CA . PHE A 1 91 ? -10.012 -5.650 4.359 1.00 98.06 91 PHE A CA 1
ATOM 685 C C . PHE A 1 91 ? -11.482 -6.025 4.577 1.00 98.06 91 PHE A C 1
ATOM 687 O O . PHE A 1 91 ? -12.123 -6.507 3.645 1.00 98.06 91 PHE A O 1
ATOM 694 N N . ASP A 1 92 ? -12.034 -5.782 5.762 1.00 97.31 92 ASP A N 1
ATOM 695 C CA . ASP A 1 92 ? -13.443 -6.062 6.051 1.00 97.31 92 ASP A CA 1
ATOM 696 C C . ASP A 1 92 ? -14.369 -5.145 5.246 1.00 97.31 92 ASP A C 1
ATOM 698 O O . ASP A 1 92 ? -15.297 -5.626 4.595 1.00 97.31 92 ASP A O 1
ATOM 702 N N . ALA A 1 93 ? -14.057 -3.848 5.174 1.00 97.81 93 ALA A N 1
ATOM 703 C CA . ALA A 1 93 ? -14.769 -2.895 4.324 1.00 97.81 93 ALA A CA 1
ATOM 704 C C . ALA A 1 93 ? -14.660 -3.254 2.834 1.00 97.81 93 ALA A C 1
ATOM 706 O O . ALA A 1 93 ? -15.642 -3.155 2.097 1.00 97.81 93 ALA A O 1
ATOM 707 N N . LEU A 1 94 ? -13.481 -3.707 2.389 1.00 97.50 94 LEU A N 1
ATOM 708 C CA . LEU A 1 94 ? -13.277 -4.190 1.025 1.00 97.50 94 LEU A CA 1
ATOM 709 C C . LEU A 1 94 ? -14.184 -5.389 0.707 1.00 97.50 94 LEU A C 1
ATOM 711 O O . LEU A 1 94 ? -14.841 -5.391 -0.330 1.00 97.50 94 LEU A O 1
ATOM 715 N N . ARG A 1 95 ? -14.242 -6.390 1.595 1.00 97.25 95 ARG A N 1
ATOM 716 C CA . ARG A 1 95 ? -15.080 -7.588 1.410 1.00 97.25 95 ARG A CA 1
ATOM 717 C C . ARG A 1 95 ? -16.573 -7.280 1.487 1.00 97.25 95 ARG A C 1
ATOM 719 O O . ARG A 1 95 ? -17.346 -7.880 0.748 1.00 97.25 95 ARG A O 1
ATOM 726 N N . ALA A 1 96 ? -16.975 -6.360 2.363 1.00 96.88 96 ALA A N 1
ATOM 727 C CA . ALA A 1 96 ? -18.361 -5.914 2.465 1.00 96.88 96 ALA A CA 1
ATOM 728 C C . ALA A 1 96 ? -18.829 -5.198 1.185 1.00 96.88 96 ALA A C 1
ATOM 730 O O . ALA A 1 96 ? -19.991 -5.321 0.796 1.00 96.88 96 ALA A O 1
ATOM 731 N N . GLY A 1 97 ? -17.924 -4.476 0.514 1.00 95.31 97 GLY A N 1
ATOM 732 C CA . GLY A 1 97 ? -18.214 -3.764 -0.725 1.00 95.31 97 GLY A CA 1
ATOM 733 C C . GLY A 1 97 ? -19.257 -2.655 -0.547 1.00 95.31 97 GLY A C 1
ATOM 734 O O . GLY A 1 97 ? -19.434 -2.090 0.536 1.00 95.31 97 GLY A O 1
ATOM 735 N N . GLY A 1 98 ? -19.945 -2.306 -1.638 1.00 95.94 98 GLY A N 1
ATOM 736 C CA . GLY A 1 98 ? -20.952 -1.243 -1.634 1.00 95.94 98 GLY A CA 1
ATOM 737 C C . GLY A 1 98 ? -20.382 0.085 -1.124 1.00 95.94 98 GLY A C 1
ATOM 738 O O . GLY A 1 98 ? -19.377 0.573 -1.634 1.00 95.94 98 GLY A O 1
ATOM 739 N N . VAL A 1 99 ? -21.023 0.663 -0.106 1.00 97.06 99 VAL A N 1
ATOM 740 C CA . VAL A 1 99 ? -20.601 1.938 0.502 1.00 97.06 99 VAL A CA 1
ATOM 741 C C . VAL A 1 99 ? -19.615 1.780 1.664 1.00 97.06 99 VAL A C 1
ATOM 743 O O . VAL A 1 99 ? -19.126 2.788 2.168 1.00 97.06 99 VAL A O 1
ATOM 746 N N . ALA A 1 100 ? -19.293 0.553 2.092 1.00 97.50 100 ALA A N 1
ATOM 747 C CA . ALA A 1 100 ? -18.445 0.326 3.266 1.00 97.50 100 ALA A CA 1
ATOM 748 C C . ALA A 1 100 ? -17.056 0.993 3.160 1.00 97.50 100 ALA A C 1
ATOM 750 O O . ALA A 1 100 ? -16.659 1.656 4.119 1.00 97.50 100 ALA A O 1
ATOM 751 N N . PRO A 1 101 ? -16.341 0.949 2.013 1.00 97.56 101 PRO A N 1
ATOM 752 C CA . PRO A 1 101 ? -15.094 1.700 1.846 1.00 97.56 101 PRO A CA 1
ATOM 753 C C . PRO A 1 101 ? -15.230 3.219 2.026 1.00 97.56 101 PRO A C 1
ATOM 755 O O . PRO A 1 101 ? -14.330 3.857 2.567 1.00 97.56 101 PRO A O 1
ATOM 758 N N . ALA A 1 102 ? -16.350 3.805 1.589 1.00 97.69 102 ALA A N 1
ATOM 759 C CA . ALA A 1 102 ? -16.596 5.240 1.723 1.00 97.69 102 ALA A CA 1
ATOM 760 C C . ALA A 1 102 ? -16.871 5.627 3.184 1.00 97.69 102 ALA A C 1
ATOM 762 O O . ALA A 1 102 ? -16.353 6.637 3.659 1.00 97.69 102 ALA A O 1
ATOM 763 N N . VAL A 1 103 ? -17.632 4.797 3.907 1.00 97.62 103 VAL A N 1
ATOM 764 C CA . VAL A 1 103 ? -17.872 4.964 5.350 1.00 97.62 103 VAL A CA 1
ATOM 765 C C . VAL A 1 103 ? -16.560 4.862 6.127 1.00 97.62 103 VAL A C 1
ATOM 767 O O . VAL A 1 103 ? -16.268 5.746 6.928 1.00 97.62 103 VAL A O 1
ATOM 770 N N . LEU A 1 104 ? -15.741 3.843 5.836 1.00 98.00 104 LEU A N 1
ATOM 771 C CA . LEU A 1 104 ? -14.417 3.661 6.434 1.00 98.00 104 LEU A CA 1
ATOM 772 C C . LEU A 1 104 ? -13.545 4.911 6.243 1.00 98.00 104 LEU A C 1
ATOM 774 O O . LEU A 1 104 ? -12.950 5.396 7.204 1.00 98.00 104 LEU A O 1
ATOM 778 N N . ASN A 1 105 ? -13.485 5.446 5.017 1.00 98.19 105 ASN A N 1
ATOM 779 C CA . ASN A 1 105 ? -12.701 6.645 4.722 1.00 98.19 105 ASN A CA 1
ATOM 780 C C . ASN A 1 105 ? -13.190 7.856 5.530 1.00 98.19 105 ASN A C 1
ATOM 782 O O . ASN A 1 105 ? -12.392 8.503 6.204 1.00 98.19 105 ASN A O 1
ATOM 786 N N . ALA A 1 106 ? -14.499 8.123 5.514 1.00 98.00 106 ALA A N 1
A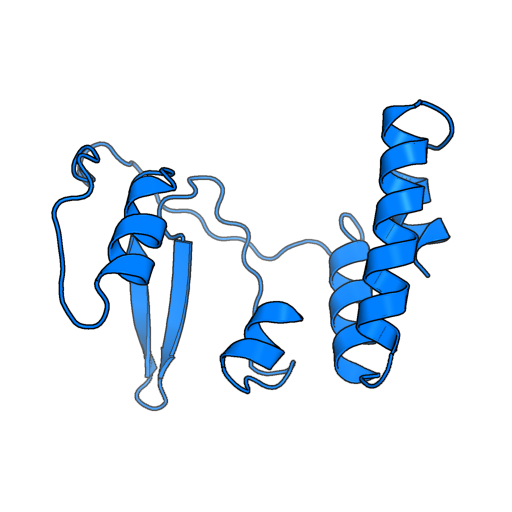TOM 787 C CA . ALA A 1 106 ? -15.083 9.261 6.222 1.00 98.00 106 ALA A CA 1
ATOM 788 C C . ALA A 1 106 ? -14.885 9.167 7.746 1.00 98.00 106 ALA A C 1
ATOM 790 O O . ALA A 1 106 ? -14.511 10.148 8.390 1.00 98.00 106 ALA A O 1
ATOM 791 N N . ALA A 1 107 ? -15.084 7.983 8.332 1.00 98.06 107 ALA A N 1
ATOM 792 C CA . ALA A 1 107 ? -14.844 7.764 9.755 1.00 98.06 107 ALA A CA 1
ATOM 793 C C . ALA A 1 107 ? -13.359 7.944 10.112 1.00 98.06 107 ALA A C 1
ATOM 795 O O . ALA A 1 107 ? -13.040 8.554 11.134 1.00 98.06 107 ALA A O 1
ATOM 796 N N . ASN A 1 108 ? -12.448 7.467 9.254 1.00 98.25 108 ASN A N 1
ATOM 797 C CA . ASN A 1 108 ? -11.008 7.619 9.453 1.00 98.25 108 ASN A CA 1
ATOM 798 C C . ASN A 1 108 ? -10.569 9.089 9.409 1.00 98.25 108 ASN A C 1
ATOM 800 O O . ASN A 1 108 ? -9.765 9.489 10.246 1.00 98.25 108 ASN A O 1
ATOM 804 N N . GLU A 1 109 ? -11.106 9.902 8.495 1.00 98.38 109 GLU A N 1
ATOM 805 C CA . GLU A 1 109 ? -10.813 11.342 8.435 1.00 98.38 109 GLU A CA 1
ATOM 806 C C . GLU A 1 109 ? -11.147 12.043 9.762 1.00 98.38 109 GLU A C 1
ATOM 808 O O . GLU A 1 109 ? -10.285 12.701 10.350 1.00 98.38 109 GLU A O 1
ATOM 813 N N . VAL A 1 110 ? -12.354 11.820 10.292 1.00 98.44 110 VAL A N 1
ATOM 814 C CA . VAL A 1 110 ? -12.794 12.410 11.569 1.00 98.44 110 VAL A CA 1
ATOM 815 C C . VAL A 1 110 ? -11.979 11.873 12.752 1.00 98.44 110 VAL A C 1
ATOM 817 O O . VAL A 1 110 ? -11.598 12.629 13.649 1.00 98.44 110 VAL A O 1
ATOM 820 N N . ALA A 1 111 ? -11.686 10.569 12.772 1.00 98.25 111 ALA A N 1
ATOM 821 C CA . ALA A 1 111 ? -10.913 9.943 13.842 1.00 98.25 111 ALA A CA 1
ATOM 822 C C . ALA A 1 111 ? -9.463 10.452 13.881 1.00 98.25 111 ALA A C 1
ATOM 824 O O . ALA A 1 111 ? -8.947 10.786 14.951 1.00 98.25 111 ALA A O 1
ATOM 825 N N . VAL A 1 112 ? -8.811 10.560 12.721 1.00 98.31 112 VAL A N 1
ATOM 826 C CA . VAL A 1 112 ? -7.449 11.093 12.608 1.00 98.31 112 VAL A CA 1
ATOM 827 C C . VAL A 1 112 ? -7.421 12.572 12.984 1.00 98.31 112 VAL A C 1
ATOM 829 O O . VAL A 1 112 ? -6.547 12.974 13.751 1.00 98.31 112 VAL A O 1
ATOM 832 N N . GLU A 1 113 ? -8.392 13.375 12.542 1.00 98.62 113 GLU A N 1
ATOM 833 C CA . GLU A 1 113 ? -8.503 14.776 12.960 1.00 98.62 113 GLU A CA 1
ATOM 834 C C . GLU A 1 113 ? -8.640 14.901 14.486 1.00 98.62 113 GLU A C 1
ATOM 836 O O . GLU A 1 113 ? -7.978 15.730 15.119 1.00 98.62 113 GLU A O 1
ATOM 841 N N . ALA A 1 114 ? -9.474 14.067 15.111 1.00 98.50 114 ALA A N 1
ATOM 842 C CA . ALA A 1 114 ? -9.631 14.053 16.560 1.00 98.50 114 ALA A CA 1
ATOM 843 C C . ALA A 1 114 ? -8.329 13.660 17.281 1.00 98.50 114 ALA A C 1
ATOM 845 O O . ALA A 1 114 ? -7.993 14.269 18.299 1.00 98.50 114 ALA A O 1
ATOM 846 N N . PHE A 1 115 ? -7.581 12.685 16.754 1.00 98.56 115 PHE A N 1
ATOM 847 C CA . PHE A 1 115 ? -6.280 12.280 17.292 1.00 98.56 115 PHE A CA 1
ATOM 848 C C . PHE A 1 115 ? -5.242 13.405 17.183 1.00 98.56 115 PHE A C 1
ATOM 850 O O . PHE A 1 115 ? -4.597 13.738 18.177 1.00 98.56 115 PHE A O 1
ATOM 857 N N . LEU A 1 116 ? -5.125 14.038 16.011 1.00 98.50 116 LEU A N 1
ATOM 858 C CA . LEU A 1 116 ? -4.192 15.146 15.773 1.00 98.50 116 LEU A CA 1
ATOM 859 C C . LEU A 1 116 ? -4.493 16.362 16.661 1.00 98.50 116 LEU A C 1
ATOM 861 O O . LEU A 1 116 ? -3.575 17.050 17.098 1.00 98.50 116 LEU A O 1
ATOM 865 N N . ASN A 1 117 ? -5.768 16.583 16.990 1.00 98.56 117 ASN A N 1
ATOM 866 C CA . ASN A 1 117 ? -6.208 17.624 17.920 1.00 98.56 117 ASN A CA 1
ATOM 867 C C . ASN A 1 117 ? -6.157 17.201 19.405 1.00 98.56 117 ASN A C 1
ATOM 869 O O . ASN A 1 117 ? -6.684 17.913 20.261 1.00 98.56 117 ASN A O 1
ATOM 873 N N . GLY A 1 118 ? -5.581 16.038 19.731 1.00 98.19 118 GLY A N 1
ATOM 874 C CA . GLY A 1 118 ? -5.425 15.553 21.107 1.00 98.19 118 GLY A CA 1
ATOM 875 C C . GLY A 1 118 ? -6.731 15.163 21.813 1.00 98.19 118 GLY A C 1
ATOM 876 O O . GLY A 1 118 ? -6.751 15.061 23.039 1.00 98.19 118 GLY A O 1
ATOM 877 N N . LYS A 1 119 ? -7.828 14.959 21.070 1.00 98.56 119 LYS A N 1
ATOM 878 C CA . LYS A 1 119 ? -9.158 14.633 21.622 1.00 98.56 119 LYS A CA 1
ATOM 879 C C . LYS A 1 119 ? -9.339 13.142 21.912 1.00 98.56 119 LYS A C 1
ATOM 881 O O . LYS A 1 119 ? -10.125 12.790 22.787 1.00 98.56 119 LYS A O 1
ATOM 886 N N . ILE A 1 120 ? -8.634 12.277 21.182 1.00 98.38 120 ILE A N 1
ATOM 887 C CA . ILE A 1 120 ? -8.657 10.816 21.355 1.00 98.38 120 ILE A CA 1
ATOM 888 C C . ILE A 1 120 ? -7.233 10.249 21.341 1.00 98.38 120 ILE A C 1
ATOM 890 O O . ILE A 1 120 ? -6.303 10.905 20.870 1.00 98.38 120 ILE A O 1
ATOM 894 N N . ARG A 1 121 ? -7.040 9.027 21.849 1.00 98.12 121 ARG A N 1
ATOM 895 C CA . ARG A 1 121 ? -5.740 8.338 21.789 1.00 98.12 121 ARG A CA 1
ATOM 896 C C . ARG A 1 121 ? -5.546 7.676 20.425 1.00 98.12 121 ARG A C 1
ATOM 898 O O . ARG A 1 121 ? -6.511 7.381 19.729 1.00 98.12 121 ARG A O 1
ATOM 905 N N . PHE A 1 122 ? -4.303 7.332 20.087 1.00 97.56 122 PHE A N 1
ATOM 906 C CA . PHE A 1 122 ? -3.994 6.576 18.864 1.00 97.56 122 PHE A CA 1
ATOM 907 C C . PHE A 1 122 ? -4.819 5.281 18.747 1.00 97.56 122 PHE A C 1
ATOM 909 O O . PHE A 1 122 ? -5.403 4.997 17.707 1.00 97.56 122 PHE A O 1
ATOM 916 N N . THR A 1 123 ? -4.943 4.526 19.843 1.00 96.81 123 THR A N 1
ATOM 917 C CA . THR A 1 123 ? -5.710 3.269 19.880 1.00 96.81 123 THR A CA 1
ATOM 918 C C . THR A 1 123 ? -7.222 3.465 19.767 1.00 96.81 123 THR A C 1
ATOM 920 O O . THR A 1 123 ? -7.940 2.498 19.533 1.00 96.81 123 THR A O 1
ATOM 923 N N . ASP A 1 124 ? -7.722 4.691 19.942 1.00 97.50 124 ASP A N 1
ATOM 924 C CA . ASP A 1 124 ? -9.142 4.993 19.772 1.00 97.50 124 ASP A CA 1
ATOM 925 C C . ASP A 1 124 ? -9.511 5.211 18.300 1.00 97.50 124 ASP A C 1
ATOM 927 O O . ASP A 1 124 ? -10.676 5.034 17.961 1.00 97.50 124 ASP A O 1
ATOM 931 N N . ILE A 1 125 ? -8.546 5.507 17.413 1.00 98.12 125 ILE A N 1
ATOM 932 C CA . ILE A 1 125 ? -8.805 5.704 15.974 1.00 98.12 125 ILE A CA 1
ATOM 933 C C . ILE A 1 125 ? -9.533 4.488 15.404 1.00 98.12 125 ILE A C 1
ATOM 935 O O . ILE A 1 125 ? -10.623 4.612 14.856 1.00 98.12 125 ILE A O 1
ATOM 939 N N . ALA A 1 126 ? -8.970 3.298 15.615 1.00 96.88 126 ALA A N 1
ATOM 940 C CA . ALA A 1 126 ? -9.567 2.065 15.124 1.00 96.88 126 ALA A CA 1
ATOM 941 C C . ALA A 1 126 ? -10.970 1.833 15.690 1.00 96.88 126 ALA A C 1
ATOM 943 O O . ALA A 1 126 ? -11.814 1.341 14.965 1.00 96.88 126 ALA A O 1
ATOM 944 N N . ARG A 1 127 ? -11.232 2.227 16.946 1.00 95.25 127 ARG A N 1
ATOM 945 C CA . ARG A 1 127 ? -12.532 2.059 17.622 1.00 95.25 127 ARG A CA 1
ATOM 946 C C . ARG A 1 127 ? -13.621 2.979 17.071 1.00 95.25 127 ARG A C 1
ATOM 948 O O . ARG A 1 127 ? -14.787 2.627 17.166 1.00 95.25 127 ARG A O 1
ATOM 955 N N . VAL A 1 128 ? -13.244 4.152 16.564 1.00 93.94 128 VAL A N 1
ATOM 956 C CA . VAL A 1 128 ? -14.163 5.114 15.930 1.00 93.94 128 VAL A CA 1
ATOM 957 C C . VAL A 1 128 ? -14.488 4.704 14.492 1.00 93.94 128 VAL A C 1
ATOM 959 O O . VAL A 1 128 ? -15.571 5.003 14.007 1.00 93.94 128 VAL A O 1
ATOM 962 N N . VAL A 1 129 ? -13.545 4.043 13.819 1.00 90.75 129 VAL A N 1
ATOM 963 C CA . VAL A 1 129 ? -13.673 3.614 12.419 1.00 90.75 129 VAL A CA 1
ATOM 964 C C . VAL A 1 129 ? -14.533 2.349 12.251 1.00 90.75 129 VAL A C 1
ATOM 966 O O . VAL A 1 129 ? -15.011 2.116 11.142 1.00 90.75 129 VAL A O 1
ATOM 969 N N . VAL A 1 130 ? -14.724 1.547 13.313 1.00 74.06 130 VAL A N 1
ATOM 970 C CA . VAL A 1 130 ? -15.566 0.325 13.304 1.00 74.06 130 VAL A CA 1
ATOM 971 C C . VAL A 1 130 ? -17.049 0.644 13.147 1.00 74.06 130 VAL A C 1
ATOM 973 O O . VAL A 1 130 ? -17.541 1.525 13.886 1.00 74.06 130 VAL A O 1
#